Protein AF-A0A9D7QHP4-F1 (afdb_monomer_lite)

Foldseek 3Di:
DDPPPDPPPDFQAAPQPRDGADPCVVCCVVLVSHHPQRSCVVPPDPDDLLDDDPPVDRPNVCSVPDDPCVVCPPDDDDDDPVVQVVLVVVLVVVVWDWDDDPQWIWTDDPPDIFIDSGSVVSSVVVVLVVVDVVSDDDPVRVVVVCVVVVVPD

Sequence (153 aa):
MRDEASQLPVALICRRCGSDVVANSAQYDVFEGMHYVCFHYEFEHAGDPDVECEAGGCPAAGIALSSLSMRVNGCDISQAGNTVVPAILALRQLGCVVTIEGETTVARLRDAVFRADDPVAALGLVKLAETRHPWSASDAEIDEILREFGLNG

Radius of gyration: 22.86 Å; chains: 1; bounding box: 67×32×55 Å

Structure (mmCIF, N/CA/C/O backbone):
data_AF-A0A9D7QHP4-F1
#
_entry.id   AF-A0A9D7QHP4-F1
#
loop_
_atom_site.group_PDB
_atom_site.id
_atom_site.type_symbol
_atom_site.label_atom_id
_atom_site.label_alt_id
_atom_site.label_comp_id
_atom_site.label_asym_id
_atom_site.label_entity_id
_atom_site.label_seq_id
_atom_site.pdbx_PDB_ins_code
_atom_site.Cartn_x
_atom_site.Cartn_y
_atom_site.Cartn_z
_atom_site.occupancy
_atom_site.B_iso_or_equiv
_atom_site.auth_seq_id
_atom_site.auth_comp_id
_atom_site.auth_asym_id
_atom_site.auth_atom_id
_atom_site.pdbx_PDB_model_num
ATOM 1 N N . MET A 1 1 ? 52.159 3.605 -21.330 1.00 44.47 1 MET A N 1
ATOM 2 C CA . MET A 1 1 ? 51.004 3.940 -22.182 1.00 44.47 1 MET A CA 1
ATOM 3 C C . MET A 1 1 ? 50.072 2.738 -22.158 1.00 44.47 1 MET A C 1
ATOM 5 O O . MET A 1 1 ? 50.336 1.752 -22.833 1.00 44.47 1 MET A O 1
ATOM 9 N N . ARG A 1 2 ? 49.100 2.744 -21.245 1.00 43.53 2 ARG A N 1
ATOM 10 C CA . ARG A 1 2 ? 47.971 1.811 -21.237 1.00 43.53 2 ARG A CA 1
ATOM 11 C C . ARG A 1 2 ? 46.745 2.702 -21.131 1.00 43.53 2 ARG A C 1
ATOM 13 O O . ARG A 1 2 ? 46.548 3.330 -20.098 1.00 43.53 2 ARG A O 1
ATOM 20 N N . ASP A 1 3 ? 46.042 2.834 -22.244 1.00 43.81 3 ASP A N 1
ATOM 21 C CA . ASP A 1 3 ? 44.761 3.517 -22.313 1.00 43.81 3 ASP A CA 1
ATOM 22 C C . ASP A 1 3 ? 43.720 2.622 -21.631 1.00 43.81 3 ASP A C 1
ATOM 24 O O . ASP A 1 3 ? 43.173 1.709 -22.243 1.00 43.81 3 ASP A O 1
ATOM 28 N N . GLU A 1 4 ? 43.446 2.874 -20.351 1.00 43.34 4 GLU A N 1
ATOM 29 C CA . GLU A 1 4 ? 42.177 2.499 -19.713 1.00 43.34 4 GLU A CA 1
ATOM 30 C C . GLU A 1 4 ? 41.104 3.505 -20.152 1.00 43.34 4 GLU A C 1
ATOM 32 O O . GLU A 1 4 ? 40.537 4.263 -19.366 1.00 43.34 4 GLU A O 1
ATOM 37 N N . ALA A 1 5 ? 40.870 3.569 -21.463 1.00 48.88 5 ALA A N 1
ATOM 38 C CA . ALA A 1 5 ? 39.776 4.333 -22.026 1.00 48.88 5 ALA A CA 1
ATOM 39 C C . ALA A 1 5 ? 38.460 3.653 -21.628 1.00 48.88 5 ALA A C 1
ATOM 41 O O . ALA A 1 5 ? 38.022 2.704 -22.269 1.00 48.88 5 ALA A O 1
ATOM 42 N N . SER A 1 6 ? 37.849 4.151 -20.550 1.00 53.44 6 SER A N 1
ATOM 43 C CA . SER A 1 6 ? 36.427 4.503 -20.509 1.00 53.44 6 SER A CA 1
ATOM 44 C C . SER A 1 6 ? 35.514 3.584 -21.339 1.00 53.44 6 SER A C 1
ATOM 46 O O . SER A 1 6 ? 34.935 4.010 -22.341 1.00 53.44 6 SER A O 1
ATOM 48 N N . GLN A 1 7 ? 35.326 2.336 -20.913 1.00 50.97 7 GLN A N 1
ATOM 49 C CA . GLN A 1 7 ? 34.159 1.573 -21.347 1.00 50.97 7 GLN A CA 1
ATOM 50 C C . GLN A 1 7 ? 32.951 2.066 -20.556 1.00 50.97 7 GLN A C 1
ATOM 52 O O . GLN A 1 7 ? 32.585 1.522 -19.517 1.00 50.97 7 GLN A O 1
ATOM 57 N N . LEU A 1 8 ? 32.347 3.146 -21.057 1.00 53.62 8 LEU A N 1
ATOM 58 C CA . LEU A 1 8 ? 30.960 3.448 -20.735 1.00 53.62 8 LEU A CA 1
ATOM 59 C C . LEU A 1 8 ? 30.140 2.199 -21.107 1.00 53.62 8 LEU A C 1
ATOM 61 O O . LEU A 1 8 ? 30.361 1.652 -22.194 1.00 53.62 8 LEU A O 1
ATOM 65 N N . PRO A 1 9 ? 29.256 1.701 -20.225 1.00 60.47 9 PRO A N 1
ATOM 66 C CA . PRO A 1 9 ? 28.431 0.544 -20.542 1.00 60.47 9 PRO A CA 1
ATOM 67 C C . PRO A 1 9 ? 27.677 0.816 -21.845 1.00 60.47 9 PRO A C 1
ATOM 69 O O . PRO A 1 9 ? 27.115 1.897 -22.028 1.00 60.47 9 PRO A O 1
ATOM 72 N N . VAL A 1 10 ? 27.712 -0.146 -22.772 1.00 72.25 10 VAL A N 1
ATOM 73 C CA . VAL A 1 10 ? 26.971 -0.044 -24.033 1.00 72.25 10 VAL A CA 1
ATOM 74 C C . VAL A 1 10 ? 25.498 0.108 -23.676 1.00 72.25 10 VAL A C 1
ATOM 76 O O . VAL A 1 10 ? 24.929 -0.773 -23.031 1.00 72.25 10 VAL A O 1
ATOM 79 N N . ALA A 1 11 ? 24.900 1.236 -24.060 1.00 82.81 11 ALA A N 1
ATOM 80 C CA . ALA A 1 11 ? 23.484 1.471 -23.836 1.00 82.81 11 ALA A CA 1
ATOM 81 C C . ALA A 1 11 ? 22.679 0.369 -24.540 1.00 82.81 11 ALA A C 1
ATOM 83 O O . ALA A 1 11 ? 22.823 0.148 -25.745 1.00 82.81 11 ALA A O 1
ATOM 84 N N . LEU A 1 12 ? 21.860 -0.352 -23.776 1.00 95.12 12 LEU A N 1
ATOM 85 C CA . LEU A 1 12 ? 20.924 -1.332 -24.316 1.00 95.12 12 LEU A CA 1
ATOM 86 C C . LEU A 1 12 ? 19.732 -0.564 -24.882 1.00 95.12 12 LEU A C 1
ATOM 88 O O . LEU A 1 12 ? 19.078 0.161 -24.142 1.00 95.12 12 LEU A O 1
ATOM 92 N N . ILE A 1 13 ? 19.458 -0.690 -26.178 1.00 97.44 13 ILE A N 1
ATOM 93 C CA . ILE A 1 13 ? 18.438 0.113 -26.863 1.00 97.44 13 ILE A CA 1
ATOM 94 C C . ILE A 1 13 ? 17.195 -0.726 -27.129 1.00 97.44 13 ILE A C 1
ATOM 96 O O . ILE A 1 13 ? 17.266 -1.737 -27.821 1.00 97.44 13 ILE A O 1
ATOM 100 N N . CYS A 1 14 ? 16.038 -0.281 -26.643 1.00 97.69 14 CYS A N 1
ATOM 101 C CA . CYS A 1 14 ? 14.779 -0.986 -26.852 1.00 97.69 14 CYS A CA 1
ATOM 102 C C . CYS A 1 14 ? 14.438 -1.081 -28.345 1.00 97.69 14 CYS A C 1
ATOM 104 O O . CYS A 1 14 ? 14.264 -0.061 -29.013 1.00 97.69 14 CYS A O 1
ATOM 106 N N . ARG A 1 15 ? 14.253 -2.300 -28.861 1.00 97.19 15 ARG A N 1
ATOM 107 C CA . ARG A 1 15 ? 13.934 -2.535 -30.281 1.00 97.19 15 ARG A CA 1
ATOM 108 C C . ARG A 1 15 ? 12.590 -1.955 -30.729 1.00 97.19 15 ARG A C 1
ATOM 110 O O . ARG A 1 15 ? 12.415 -1.717 -31.919 1.00 97.19 15 ARG A O 1
ATOM 117 N N . ARG A 1 16 ? 11.655 -1.725 -29.800 1.00 96.19 16 ARG A N 1
ATOM 118 C CA . ARG A 1 16 ? 10.326 -1.177 -30.109 1.00 96.19 16 ARG A CA 1
ATOM 119 C C . ARG A 1 16 ? 10.294 0.348 -30.135 1.00 96.19 16 ARG A C 1
ATOM 121 O O . ARG A 1 16 ? 9.761 0.922 -31.076 1.00 96.19 16 ARG A O 1
ATOM 128 N N . CYS A 1 17 ? 10.822 1.004 -29.101 1.00 96.94 17 CYS A N 1
ATOM 129 C CA . CYS A 1 17 ? 10.700 2.460 -28.946 1.00 96.94 17 CYS A CA 1
ATOM 130 C C . CYS A 1 17 ? 12.000 3.237 -29.204 1.00 96.94 17 CYS A C 1
ATOM 132 O O . CYS A 1 17 ? 11.951 4.456 -29.326 1.00 96.94 17 CYS A O 1
ATOM 134 N N . GLY A 1 18 ? 13.150 2.560 -29.290 1.00 96.38 18 GLY A N 1
ATOM 135 C CA . GLY A 1 18 ? 14.449 3.180 -29.570 1.00 96.38 18 GLY A CA 1
ATOM 136 C C . GLY A 1 18 ? 15.120 3.881 -28.383 1.00 96.38 18 GLY A C 1
ATOM 137 O O . GLY A 1 18 ? 16.197 4.440 -28.563 1.00 96.38 18 GLY A O 1
ATOM 138 N N . SER A 1 19 ? 14.522 3.851 -27.189 1.00 96.69 19 SER A N 1
ATOM 139 C CA . SER A 1 19 ? 15.096 4.446 -25.972 1.00 96.69 19 SER A CA 1
ATOM 140 C C . SER A 1 19 ? 15.915 3.446 -25.153 1.00 96.69 19 SER A C 1
ATOM 142 O O . SER A 1 19 ? 15.698 2.232 -25.229 1.00 96.69 19 SER A O 1
ATOM 144 N N . ASP A 1 20 ? 16.798 3.970 -24.305 1.00 97.19 20 ASP A N 1
ATOM 145 C CA . ASP A 1 20 ? 17.652 3.189 -23.410 1.00 97.19 20 ASP A CA 1
ATOM 146 C C . ASP A 1 20 ? 16.842 2.307 -22.445 1.00 97.19 20 ASP A C 1
ATOM 148 O O . ASP A 1 20 ? 15.891 2.747 -21.790 1.00 97.19 20 ASP A O 1
ATOM 152 N N . VAL A 1 21 ? 17.244 1.045 -22.317 1.00 95.94 21 VAL A N 1
ATOM 153 C CA . VAL A 1 21 ? 16.704 0.069 -21.372 1.00 95.94 21 VAL A CA 1
ATOM 154 C C . VAL A 1 21 ? 17.511 0.118 -20.082 1.00 95.94 21 VAL A C 1
ATOM 156 O O . VAL A 1 21 ? 18.596 -0.450 -19.989 1.00 95.94 21 VAL A O 1
ATOM 159 N N . VAL A 1 22 ? 16.956 0.786 -19.070 1.00 95.38 22 VAL A N 1
ATOM 160 C CA . VAL A 1 22 ? 17.597 0.943 -17.754 1.00 95.38 22 VAL A CA 1
ATOM 161 C C . VAL A 1 22 ? 17.010 -0.033 -16.733 1.00 95.38 22 VAL A C 1
ATOM 163 O O . VAL A 1 22 ? 17.731 -0.868 -16.187 1.00 95.38 22 VAL A O 1
ATOM 166 N N . ALA A 1 23 ? 15.692 0.039 -16.509 1.00 93.31 23 ALA A N 1
ATOM 167 C CA . ALA A 1 23 ? 15.013 -0.632 -15.397 1.00 93.31 23 ALA A CA 1
ATOM 168 C C . ALA A 1 23 ? 15.126 -2.166 -15.431 1.00 93.31 23 ALA A C 1
ATOM 170 O O . ALA A 1 23 ? 15.362 -2.788 -14.402 1.00 93.31 23 ALA A O 1
ATOM 171 N N . ASN A 1 24 ? 14.995 -2.770 -16.613 1.00 92.75 24 ASN A N 1
ATOM 172 C CA . ASN A 1 24 ? 15.067 -4.218 -16.824 1.00 92.75 24 ASN A CA 1
ATOM 173 C C . ASN A 1 24 ? 16.317 -4.634 -17.622 1.00 92.75 24 ASN A C 1
ATOM 175 O O . ASN A 1 24 ? 16.295 -5.649 -18.314 1.00 92.75 24 ASN A O 1
ATOM 179 N N . SER A 1 25 ? 17.406 -3.861 -17.544 1.00 94.81 25 SER A N 1
ATOM 180 C CA . SER A 1 25 ? 18.655 -4.114 -18.288 1.00 94.81 25 SER A CA 1
ATOM 181 C C . SER A 1 25 ? 19.233 -5.517 -18.054 1.00 94.81 25 SER A C 1
ATOM 183 O O . SER A 1 25 ? 19.660 -6.172 -19.000 1.00 94.81 25 SER A O 1
ATOM 185 N N . ALA A 1 26 ? 19.170 -6.029 -16.821 1.00 95.12 26 ALA A N 1
ATOM 186 C CA . ALA A 1 26 ? 19.625 -7.381 -16.479 1.00 95.12 26 ALA A CA 1
ATOM 187 C C . ALA A 1 26 ? 18.789 -8.510 -17.120 1.00 95.12 26 ALA A C 1
ATOM 189 O O . ALA A 1 26 ? 19.218 -9.660 -17.140 1.00 95.12 26 ALA A O 1
ATOM 190 N N . GLN A 1 27 ? 17.598 -8.193 -17.634 1.00 95.69 27 GLN A N 1
ATOM 191 C CA . GLN A 1 27 ? 16.659 -9.130 -18.260 1.00 95.69 27 GLN A CA 1
ATOM 192 C C . GLN A 1 27 ? 16.421 -8.782 -19.739 1.00 95.69 27 GLN A C 1
ATOM 194 O O . GLN A 1 27 ? 15.436 -9.216 -20.328 1.00 95.69 27 GLN A O 1
ATOM 199 N N . TYR A 1 28 ? 17.299 -7.982 -20.345 1.00 95.62 28 TYR A N 1
ATOM 200 C CA . TYR A 1 28 ? 17.109 -7.436 -21.688 1.00 95.62 28 TYR A CA 1
ATOM 201 C C . TYR A 1 28 ? 16.857 -8.511 -22.757 1.00 95.62 28 TYR A C 1
ATOM 203 O O . TYR A 1 28 ? 15.924 -8.374 -23.546 1.00 95.62 28 TYR A O 1
ATOM 211 N N . ASP A 1 29 ? 17.620 -9.608 -22.733 1.00 95.38 29 ASP A N 1
ATOM 212 C CA . ASP A 1 29 ? 17.454 -10.713 -23.688 1.00 95.38 29 ASP A CA 1
ATOM 213 C C . ASP A 1 29 ? 16.165 -11.514 -23.450 1.00 95.38 29 ASP A C 1
ATOM 215 O O . ASP A 1 29 ? 15.576 -12.018 -24.400 1.00 95.38 29 ASP A O 1
ATOM 219 N N . VAL A 1 30 ? 15.686 -11.589 -22.201 1.00 95.38 30 VAL A N 1
ATOM 220 C CA . VAL A 1 30 ? 14.408 -12.246 -21.863 1.00 95.38 30 VAL A CA 1
ATOM 221 C C . VAL A 1 30 ? 13.233 -11.499 -22.491 1.00 95.38 30 VAL A C 1
ATOM 223 O O . VAL A 1 30 ? 12.260 -12.116 -22.906 1.00 95.38 30 VAL A O 1
ATOM 226 N N . PHE A 1 31 ? 13.336 -10.174 -22.590 1.00 96.00 31 PHE A N 1
ATOM 227 C CA . PHE A 1 31 ? 12.307 -9.310 -23.164 1.00 96.00 31 PHE A CA 1
ATOM 228 C C . PHE A 1 31 ? 12.584 -8.955 -24.630 1.00 96.00 31 PHE A C 1
ATOM 230 O O . PHE A 1 31 ? 12.223 -7.871 -25.085 1.00 96.00 31 PHE A O 1
ATOM 237 N N . GLU A 1 32 ? 13.257 -9.845 -25.366 1.00 96.62 32 GLU A N 1
ATOM 238 C CA . GLU A 1 32 ? 13.530 -9.720 -26.807 1.00 96.62 32 GLU A CA 1
ATOM 239 C C . GLU A 1 32 ? 14.254 -8.421 -27.203 1.00 96.62 32 GLU A C 1
ATOM 241 O O . GLU A 1 32 ? 14.111 -7.896 -28.314 1.00 96.62 32 GLU A O 1
ATOM 246 N N . GLY A 1 33 ? 15.067 -7.889 -26.288 1.00 96.88 33 GLY A N 1
ATOM 247 C CA . GLY A 1 33 ? 15.764 -6.622 -26.459 1.00 96.88 33 GLY A CA 1
ATOM 248 C C . GLY A 1 33 ? 14.858 -5.397 -26.297 1.00 96.88 33 GLY A C 1
ATOM 249 O O . GLY A 1 33 ? 15.033 -4.398 -26.998 1.00 96.88 33 GLY A O 1
ATOM 250 N N . MET A 1 34 ? 13.858 -5.459 -25.419 1.00 97.56 34 MET A N 1
ATOM 251 C CA . MET A 1 34 ? 12.911 -4.370 -25.173 1.00 97.56 34 MET A CA 1
ATOM 252 C C . MET A 1 34 ? 12.788 -4.027 -23.681 1.00 97.56 34 MET A C 1
ATOM 254 O O . MET A 1 34 ? 13.186 -4.781 -22.790 1.00 97.56 34 MET A O 1
ATOM 258 N N . H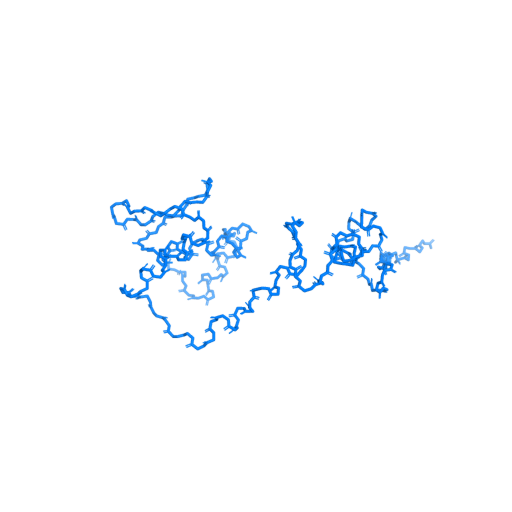IS A 1 35 ? 12.188 -2.873 -23.379 1.00 97.12 35 HIS A N 1
ATOM 259 C CA . HIS A 1 35 ? 11.619 -2.643 -22.048 1.00 97.12 35 HIS A CA 1
ATOM 260 C C . HIS A 1 35 ? 10.546 -3.691 -21.757 1.00 97.12 35 HIS A C 1
ATOM 262 O O . HIS A 1 35 ? 9.807 -4.058 -22.668 1.00 97.12 35 HIS A O 1
ATOM 268 N N . TYR A 1 36 ? 10.373 -4.068 -20.490 1.00 94.12 36 TYR A N 1
ATOM 269 C CA . TYR A 1 36 ? 9.276 -4.946 -20.064 1.00 94.12 36 TYR A CA 1
ATOM 270 C C . TYR A 1 36 ? 7.922 -4.460 -20.602 1.00 94.12 36 TYR A C 1
ATOM 272 O O . TYR A 1 36 ? 7.198 -5.223 -21.223 1.00 94.12 36 TYR A O 1
ATOM 280 N N . VAL A 1 37 ? 7.623 -3.163 -20.463 1.00 95.12 37 VAL A N 1
ATOM 281 C CA . VAL A 1 37 ? 6.367 -2.564 -20.951 1.00 95.12 37 VAL A CA 1
ATOM 282 C C . VAL A 1 37 ? 6.226 -2.683 -22.473 1.00 95.12 37 VAL A C 1
ATOM 284 O O . VAL A 1 37 ? 5.149 -2.982 -22.981 1.00 95.12 37 VAL A O 1
ATOM 287 N N . CYS A 1 38 ? 7.318 -2.468 -23.212 1.00 96.31 38 CYS A N 1
ATOM 288 C CA . CYS A 1 38 ? 7.320 -2.589 -24.668 1.00 96.31 38 CYS A CA 1
ATOM 289 C C . CYS A 1 38 ? 7.102 -4.036 -25.111 1.00 96.31 38 CYS A C 1
ATOM 291 O O . CYS A 1 38 ? 6.309 -4.261 -26.019 1.00 96.31 38 CYS A O 1
ATOM 293 N N . PHE A 1 39 ? 7.771 -4.990 -24.466 1.00 95.62 39 PHE A N 1
ATOM 294 C CA . PHE A 1 39 ? 7.591 -6.415 -24.713 1.00 95.62 39 PHE A CA 1
ATOM 295 C C . PHE A 1 39 ? 6.166 -6.864 -24.370 1.00 95.62 39 PHE A C 1
ATOM 297 O O . PHE A 1 39 ? 5.502 -7.477 -25.199 1.00 95.62 39 PHE A O 1
ATOM 304 N N . HIS A 1 40 ? 5.666 -6.484 -23.192 1.00 94.56 40 HIS A N 1
ATOM 305 C CA . HIS A 1 40 ? 4.340 -6.858 -22.712 1.00 94.56 40 HIS A CA 1
ATOM 306 C C . HIS A 1 40 ? 3.255 -6.448 -23.709 1.00 94.56 40 HIS A C 1
ATOM 308 O O . HIS A 1 40 ? 2.463 -7.274 -24.144 1.00 94.56 40 HIS A O 1
ATOM 314 N N . TYR A 1 41 ? 3.265 -5.192 -24.152 1.00 93.81 41 TYR A N 1
ATOM 315 C CA . TYR A 1 41 ? 2.289 -4.707 -25.127 1.00 93.81 41 TYR A CA 1
ATOM 316 C C . TYR A 1 41 ? 2.497 -5.236 -26.554 1.00 93.81 41 TYR A C 1
ATOM 318 O O . TYR A 1 41 ? 1.583 -5.127 -27.361 1.00 93.81 41 TYR A O 1
ATOM 326 N N . GLU A 1 42 ? 3.689 -5.724 -26.899 1.00 94.94 42 GLU A N 1
ATOM 327 C CA . GLU A 1 42 ? 3.956 -6.292 -28.228 1.00 94.94 42 GLU A CA 1
ATOM 328 C C . GLU A 1 42 ? 3.530 -7.764 -28.305 1.00 94.94 42 GLU A C 1
ATOM 330 O O . GLU A 1 42 ? 2.994 -8.196 -29.323 1.00 94.94 42 GLU A O 1
ATOM 335 N N . PHE A 1 43 ? 3.747 -8.533 -27.233 1.00 92.88 43 PHE A N 1
ATOM 336 C CA . PHE A 1 43 ? 3.638 -9.993 -27.274 1.00 92.88 43 PHE A CA 1
ATOM 337 C C . PHE A 1 43 ? 2.632 -10.598 -26.288 1.00 92.88 43 PHE A C 1
ATOM 339 O O . PHE A 1 43 ? 2.077 -11.654 -26.581 1.00 92.88 43 PHE A O 1
ATOM 346 N N . GLU A 1 44 ? 2.385 -9.973 -25.135 1.00 91.56 44 GLU A N 1
ATOM 347 C CA . GLU A 1 44 ? 1.564 -10.561 -24.061 1.00 91.56 44 GLU A CA 1
ATOM 348 C C . GLU A 1 44 ? 0.168 -9.929 -23.954 1.00 91.56 44 GLU A C 1
ATOM 350 O O . GLU A 1 44 ? -0.783 -10.586 -23.529 1.00 91.56 44 GLU A O 1
ATOM 355 N N . HIS A 1 45 ? 0.027 -8.661 -24.342 1.00 92.44 45 HIS A N 1
ATOM 356 C CA . HIS A 1 45 ? -1.184 -7.880 -24.130 1.00 92.44 45 HIS A CA 1
ATOM 357 C C . HIS A 1 45 ? -2.106 -7.904 -25.351 1.00 92.44 45 HIS A C 1
ATOM 359 O O . HIS A 1 45 ? -2.001 -7.082 -26.263 1.00 92.44 45 HIS A O 1
ATOM 365 N N . ALA A 1 46 ? -3.042 -8.849 -25.362 1.00 85.94 46 ALA A N 1
ATOM 366 C CA . ALA A 1 46 ? -4.087 -8.903 -26.374 1.00 85.94 46 ALA A CA 1
ATOM 367 C C . ALA A 1 46 ? -5.308 -8.077 -25.941 1.00 85.94 46 ALA A C 1
ATOM 369 O O . ALA A 1 46 ? -5.945 -8.398 -24.941 1.00 85.94 46 ALA A O 1
ATOM 370 N N . GLY A 1 47 ? -5.677 -7.061 -26.726 1.00 87.69 47 GLY A N 1
ATOM 371 C CA . GLY A 1 47 ? -6.889 -6.271 -26.501 1.00 87.69 47 GLY A CA 1
ATOM 372 C C . GLY A 1 47 ? -6.627 -4.772 -26.411 1.00 87.69 47 GLY A C 1
ATOM 373 O O . GLY A 1 47 ? -5.729 -4.251 -27.071 1.00 87.69 47 GLY A O 1
ATOM 374 N N . ASP A 1 48 ? -7.468 -4.087 -25.640 1.00 90.12 48 ASP A N 1
ATOM 375 C CA . ASP A 1 48 ? -7.333 -2.658 -25.366 1.00 90.12 48 ASP A CA 1
ATOM 376 C C . ASP A 1 48 ? -6.127 -2.426 -24.438 1.00 90.12 48 ASP A C 1
ATOM 378 O O . ASP A 1 48 ? -6.148 -2.946 -23.323 1.00 90.12 48 ASP A O 1
ATOM 382 N N . PRO A 1 49 ? -5.098 -1.662 -24.862 1.00 89.31 49 PRO A N 1
ATOM 383 C CA . PRO A 1 49 ? -3.892 -1.435 -24.066 1.00 89.31 49 PRO A CA 1
ATOM 384 C C . PRO A 1 49 ? -4.149 -0.729 -22.729 1.00 89.31 49 PRO A C 1
ATOM 386 O O . PRO A 1 49 ? -3.270 -0.758 -21.871 1.00 89.31 49 PRO A O 1
ATOM 389 N N . ASP A 1 50 ? -5.316 -0.106 -22.542 1.00 90.19 50 ASP A N 1
ATOM 390 C CA . ASP A 1 50 ? -5.685 0.569 -21.297 1.00 90.19 50 ASP A CA 1
ATOM 391 C C . ASP A 1 50 ? -6.462 -0.340 -20.322 1.00 90.19 50 ASP A C 1
ATOM 393 O O . ASP A 1 50 ? -6.788 0.076 -19.206 1.00 90.19 50 ASP A O 1
ATOM 397 N N . VAL A 1 51 ? -6.754 -1.589 -20.703 1.00 88.44 51 VAL A N 1
ATOM 398 C CA . VAL A 1 51 ? -7.472 -2.562 -19.869 1.00 88.44 51 VAL A CA 1
ATOM 399 C C . VAL A 1 51 ? -6.496 -3.585 -19.299 1.00 88.44 51 VAL A C 1
ATOM 401 O O . VAL A 1 51 ? -5.765 -4.239 -20.029 1.00 88.44 51 VAL 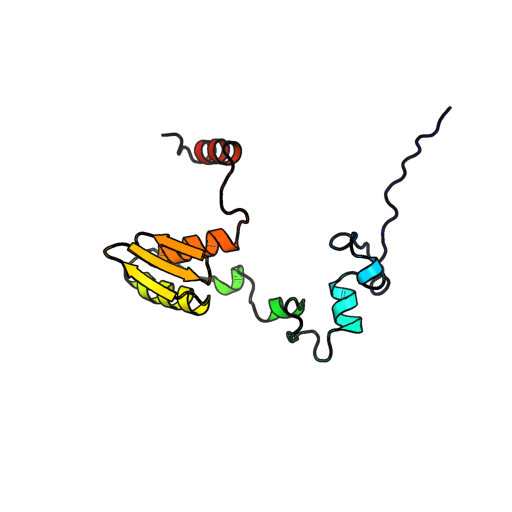A O 1
ATOM 404 N N . GLU A 1 52 ? -6.492 -3.767 -17.977 1.00 90.06 52 GLU A N 1
ATOM 405 C CA . GLU A 1 52 ? -5.641 -4.766 -17.319 1.00 90.06 52 GLU A CA 1
ATOM 406 C C . GLU A 1 52 ? -5.877 -6.186 -17.871 1.00 90.06 52 GLU A C 1
ATOM 408 O O . GLU A 1 52 ? -7.007 -6.674 -17.909 1.00 90.06 52 GLU A O 1
ATOM 413 N N . CYS A 1 53 ? -4.794 -6.868 -18.259 1.00 89.19 53 CYS A N 1
ATOM 414 C CA . CYS A 1 53 ? -4.815 -8.288 -18.619 1.00 89.19 53 CYS A CA 1
ATOM 415 C C . CYS A 1 53 ? -4.443 -9.181 -17.420 1.00 89.19 53 CYS A C 1
ATOM 417 O O . CYS A 1 53 ? -3.884 -8.721 -16.427 1.00 89.19 53 CYS A O 1
ATOM 419 N N . GLU A 1 54 ? -4.667 -10.492 -17.529 1.00 82.38 54 GLU A N 1
ATOM 420 C CA . GLU A 1 54 ? -4.483 -11.454 -16.426 1.00 82.38 54 GLU A CA 1
ATOM 421 C C . GLU A 1 54 ? -3.009 -11.787 -16.085 1.00 82.38 54 GLU A C 1
ATOM 423 O O . GLU A 1 54 ? -2.738 -12.691 -15.296 1.00 82.38 54 GLU A O 1
ATOM 428 N N . ALA A 1 55 ? -2.032 -11.058 -16.639 1.00 79.19 55 ALA A N 1
ATOM 429 C CA . ALA A 1 55 ? -0.599 -11.340 -16.483 1.00 79.19 55 ALA A CA 1
ATOM 430 C C . ALA A 1 55 ? -0.029 -11.069 -15.070 1.00 79.19 55 ALA A C 1
ATOM 432 O O . ALA A 1 55 ? 1.147 -11.331 -14.826 1.00 79.19 55 ALA A O 1
ATOM 433 N N . GLY A 1 56 ? -0.818 -10.524 -14.134 1.00 71.44 56 GLY A N 1
ATOM 434 C CA . GLY A 1 56 ? -0.404 -10.317 -12.735 1.00 71.44 56 GLY A CA 1
ATOM 435 C C . GLY A 1 56 ? 0.656 -9.226 -12.509 1.00 71.44 56 GLY A C 1
ATOM 436 O O . GLY A 1 56 ? 1.187 -9.107 -11.407 1.00 71.44 56 GLY A O 1
ATOM 437 N N . GLY A 1 57 ? 0.957 -8.430 -13.538 1.00 78.69 57 GLY A N 1
ATOM 438 C CA . GLY A 1 57 ? 1.900 -7.303 -13.513 1.00 78.69 57 GLY A CA 1
ATOM 439 C C . GLY A 1 57 ? 1.681 -6.317 -14.664 1.00 78.69 57 GLY A C 1
ATOM 440 O O . GLY A 1 57 ? 2.598 -5.600 -15.057 1.00 78.69 57 GLY A O 1
ATOM 441 N N . CYS A 1 58 ? 0.474 -6.318 -15.237 1.00 88.50 58 CYS A N 1
ATOM 442 C CA . CYS A 1 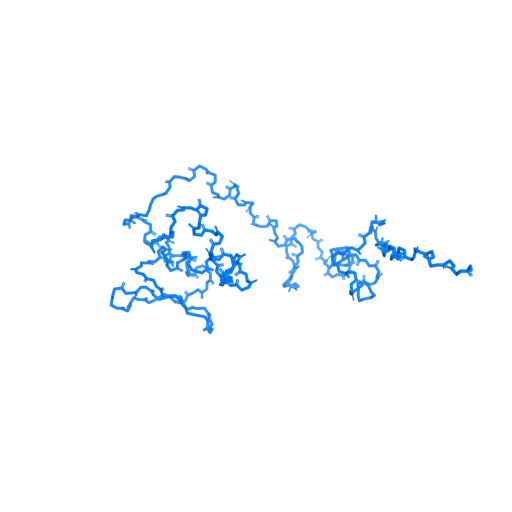58 ? 0.153 -5.550 -16.430 1.00 88.50 58 CYS A CA 1
ATOM 443 C C . CYS A 1 58 ? 0.398 -4.043 -16.203 1.00 88.50 58 CYS A C 1
ATOM 445 O O . CYS A 1 58 ? -0.121 -3.489 -15.231 1.00 88.50 58 CYS A O 1
ATOM 447 N N . PRO A 1 59 ? 1.110 -3.337 -17.104 1.00 88.88 59 PRO A N 1
ATOM 448 C CA . PRO A 1 59 ? 1.310 -1.893 -16.988 1.00 88.88 59 PRO A CA 1
ATOM 449 C C . PRO A 1 59 ? -0.003 -1.089 -16.960 1.00 88.88 59 PRO A C 1
ATOM 451 O O . PRO A 1 59 ? -0.047 -0.022 -16.350 1.00 88.88 59 PRO A O 1
ATOM 454 N N . ALA A 1 60 ? -1.078 -1.616 -17.558 1.00 87.38 60 ALA A N 1
ATOM 455 C CA . ALA A 1 60 ? -2.409 -1.008 -17.550 1.00 87.38 60 ALA A CA 1
ATOM 456 C C . ALA A 1 60 ? -3.132 -1.102 -16.191 1.00 87.38 60 ALA A C 1
ATOM 458 O O . ALA A 1 60 ? -4.054 -0.330 -15.941 1.00 87.38 60 ALA A O 1
ATOM 459 N N . ALA A 1 61 ? -2.697 -1.976 -15.271 1.00 84.06 61 ALA A N 1
ATOM 460 C CA . ALA A 1 61 ? -3.324 -2.139 -13.950 1.00 84.06 61 ALA A CA 1
ATOM 461 C C . ALA A 1 61 ? -3.399 -0.816 -13.161 1.00 84.06 61 ALA A C 1
ATOM 463 O O . ALA A 1 61 ? -4.352 -0.550 -12.428 1.00 84.06 61 ALA A O 1
ATOM 464 N N . GLY A 1 62 ? -2.409 0.062 -13.354 1.00 75.50 62 GLY A N 1
ATOM 465 C CA . GLY A 1 62 ? -2.372 1.378 -12.721 1.00 75.50 62 GLY A CA 1
ATOM 466 C C . GLY A 1 62 ? -3.442 2.353 -13.220 1.00 75.50 62 GLY A C 1
ATOM 467 O O . GLY A 1 62 ? -3.778 3.277 -12.489 1.00 75.50 62 GLY A O 1
ATOM 468 N N . ILE A 1 63 ? -4.011 2.162 -14.415 1.00 78.44 63 ILE A N 1
ATOM 469 C CA . ILE A 1 63 ? -5.019 3.071 -14.994 1.00 78.44 63 ILE A CA 1
ATOM 470 C C . ILE A 1 63 ? -6.333 3.001 -14.208 1.00 78.44 63 ILE A C 1
ATOM 472 O O . ILE A 1 63 ? -6.984 4.023 -13.986 1.00 78.44 63 ILE A O 1
ATOM 476 N N . ALA A 1 64 ? -6.694 1.813 -13.716 1.00 68.62 64 ALA A N 1
ATOM 477 C CA . ALA A 1 64 ? -7.865 1.626 -12.863 1.00 68.62 64 ALA A CA 1
ATOM 478 C C . ALA A 1 64 ? -7.711 2.290 -11.479 1.00 68.62 64 ALA A C 1
ATOM 480 O O . ALA A 1 64 ? -8.700 2.514 -10.776 1.00 68.62 64 ALA A O 1
ATOM 481 N N . LEU A 1 65 ? -6.482 2.631 -11.076 1.00 70.62 65 LEU A N 1
ATOM 482 C CA . LEU A 1 65 ? -6.184 3.290 -9.812 1.00 70.62 65 LEU A CA 1
ATOM 483 C C . LEU A 1 65 ? -5.891 4.771 -10.052 1.00 70.62 65 LEU A C 1
ATOM 485 O O . LEU A 1 65 ? -4.810 5.155 -10.487 1.00 70.62 65 LEU A O 1
ATOM 489 N N . SER A 1 66 ? -6.834 5.643 -9.690 1.00 74.62 66 SER A N 1
ATOM 490 C CA . SER A 1 66 ? -6.557 7.082 -9.689 1.00 74.62 66 SER A CA 1
ATOM 491 C C . SER A 1 66 ? -5.331 7.402 -8.822 1.00 74.62 66 SER A C 1
ATOM 493 O O . SER A 1 66 ? -5.107 6.780 -7.772 1.00 74.62 66 SER A O 1
ATOM 495 N N . SER A 1 67 ? -4.553 8.407 -9.243 1.00 79.06 67 SER A N 1
ATOM 496 C CA . SER A 1 67 ? -3.384 8.876 -8.494 1.00 79.06 67 SER A CA 1
ATOM 497 C C . SER A 1 67 ? -3.752 9.183 -7.039 1.00 79.06 67 SER A C 1
ATOM 499 O O . SER A 1 67 ? -4.896 9.530 -6.727 1.00 79.06 67 SER A O 1
ATOM 501 N N . LEU A 1 68 ? -2.786 9.057 -6.121 1.00 81.00 68 LEU A N 1
ATOM 502 C CA . LEU A 1 68 ? -3.048 9.307 -4.701 1.00 81.00 68 LEU A CA 1
ATOM 503 C C . LEU A 1 68 ? -3.669 10.693 -4.487 1.00 81.00 68 LEU A C 1
ATOM 505 O O . LEU A 1 68 ? -4.673 10.792 -3.790 1.00 81.00 68 LEU A O 1
ATOM 509 N N . SER A 1 69 ? -3.133 11.723 -5.151 1.00 81.19 69 SER A N 1
ATOM 510 C CA . SER A 1 69 ? -3.641 13.097 -5.079 1.00 81.19 69 SER A CA 1
ATOM 511 C C . SER A 1 69 ? -5.100 13.227 -5.519 1.00 81.19 69 SER A C 1
ATOM 513 O O . SER A 1 69 ? -5.835 14.008 -4.923 1.00 81.19 69 SER A O 1
ATOM 515 N N . MET A 1 70 ? -5.550 12.443 -6.503 1.00 82.88 70 MET A N 1
ATOM 516 C CA . MET A 1 70 ? -6.961 12.401 -6.894 1.00 82.88 70 MET A CA 1
ATOM 517 C C . MET A 1 70 ? -7.820 11.657 -5.870 1.00 82.88 70 MET A C 1
ATOM 519 O O . MET A 1 70 ? -8.917 12.112 -5.559 1.00 82.88 70 MET A O 1
ATOM 523 N N . ARG A 1 71 ? -7.332 10.538 -5.318 1.00 84.19 71 ARG A N 1
ATOM 524 C CA . ARG A 1 71 ? -8.091 9.731 -4.346 1.00 84.19 71 ARG A CA 1
ATOM 525 C C . ARG A 1 71 ? -8.313 10.439 -3.013 1.00 84.19 71 ARG A C 1
ATOM 527 O O . ARG A 1 71 ? -9.363 10.246 -2.413 1.00 84.19 71 ARG A O 1
ATOM 534 N N . VAL A 1 72 ? -7.347 11.236 -2.554 1.00 88.06 72 VAL A N 1
ATOM 535 C CA . VAL A 1 72 ? -7.458 11.987 -1.288 1.00 88.06 72 VAL A CA 1
ATOM 536 C C . VAL A 1 72 ? -8.017 13.400 -1.466 1.00 88.06 72 VAL A C 1
ATOM 538 O O . VAL A 1 72 ? -8.089 14.152 -0.497 1.00 88.06 72 VAL A O 1
ATOM 541 N N . ASN A 1 73 ? -8.354 13.797 -2.697 1.00 87.00 73 ASN A N 1
ATOM 542 C CA . ASN A 1 73 ? -8.688 15.175 -3.042 1.00 87.00 73 ASN A CA 1
ATOM 543 C C . ASN A 1 73 ? -9.787 15.755 -2.131 1.00 87.00 73 ASN A C 1
ATOM 545 O O . ASN A 1 73 ? -10.938 15.324 -2.184 1.00 87.00 73 ASN A O 1
ATOM 549 N N . GLY A 1 74 ? -9.427 16.755 -1.321 1.00 87.94 74 GLY A N 1
ATOM 550 C CA . GLY A 1 74 ? -10.347 17.446 -0.413 1.00 87.94 74 GLY A CA 1
ATOM 551 C C . GLY A 1 74 ? -10.717 16.681 0.863 1.00 87.94 74 GLY A C 1
ATOM 552 O O . GLY A 1 74 ? -11.633 17.107 1.562 1.00 87.94 74 GLY A O 1
ATOM 553 N N . CYS A 1 75 ? -10.043 15.572 1.187 1.00 91.19 75 CYS A N 1
ATOM 554 C CA . CYS A 1 75 ? 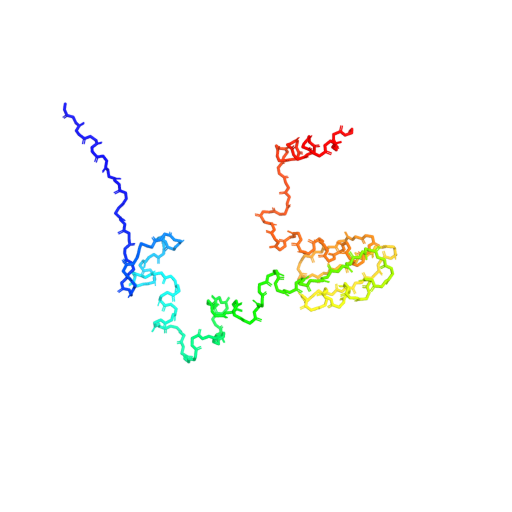-10.252 14.877 2.455 1.00 91.19 75 CYS A CA 1
ATOM 555 C C . CYS A 1 75 ? -9.687 15.690 3.630 1.00 91.19 75 CYS A C 1
ATOM 557 O O . CYS A 1 75 ? -8.483 15.916 3.710 1.00 91.19 75 CYS A O 1
ATOM 559 N N . ASP A 1 76 ? -10.555 16.047 4.573 1.00 93.50 76 ASP A N 1
ATOM 560 C CA . ASP A 1 76 ? -10.191 16.519 5.910 1.00 93.50 76 ASP A CA 1
ATOM 561 C C . ASP A 1 76 ? -10.696 15.481 6.920 1.00 93.50 76 ASP A C 1
ATOM 563 O O . ASP A 1 76 ? -11.898 15.366 7.175 1.00 93.50 76 ASP A O 1
ATOM 567 N N . ILE A 1 77 ? -9.787 14.627 7.390 1.00 94.12 77 ILE A N 1
ATOM 568 C CA . ILE A 1 77 ? -10.090 13.511 8.288 1.00 94.12 77 ILE A CA 1
ATOM 569 C C . ILE A 1 77 ? -9.205 13.595 9.527 1.00 94.12 77 ILE A C 1
ATOM 571 O O . ILE A 1 77 ? -8.002 13.827 9.440 1.00 94.12 77 ILE A O 1
ATOM 575 N N . SER A 1 78 ? -9.796 13.350 10.690 1.00 94.19 78 SER A N 1
ATOM 576 C CA . SER A 1 78 ? -9.088 13.220 11.961 1.00 94.19 78 SER A CA 1
ATOM 577 C C . SER A 1 78 ? -9.448 11.890 12.613 1.00 94.19 78 SER A C 1
ATOM 579 O O . SER A 1 78 ? -10.527 11.340 12.382 1.00 94.19 78 SER A O 1
ATOM 581 N N . GLN A 1 79 ? -8.528 11.334 13.401 1.00 92.38 79 GLN A N 1
ATOM 582 C CA . GLN A 1 79 ? -8.790 10.094 14.121 1.00 92.38 79 GLN A CA 1
ATOM 583 C C . GLN A 1 79 ? -9.845 10.346 15.205 1.00 92.38 79 GLN A C 1
ATOM 585 O O . GLN A 1 79 ? -9.607 11.073 16.168 1.00 92.38 79 GLN A O 1
ATOM 590 N N . ALA A 1 80 ? -11.020 9.745 15.031 1.00 91.69 80 ALA A N 1
ATOM 591 C CA . ALA A 1 80 ? -12.156 9.865 15.933 1.00 91.69 80 ALA A CA 1
ATOM 592 C C . ALA A 1 80 ? -13.087 8.651 15.768 1.00 91.69 80 ALA A C 1
ATOM 594 O O . ALA A 1 80 ? -12.847 7.756 14.961 1.00 91.69 80 ALA A O 1
ATOM 595 N N . GLY A 1 81 ? -14.193 8.603 16.515 1.00 88.38 81 GLY A N 1
ATOM 596 C CA . GLY A 1 81 ? -15.112 7.457 16.463 1.00 88.38 81 GLY A CA 1
ATOM 597 C C . GLY A 1 81 ? -15.692 7.164 15.068 1.00 88.38 81 GLY A C 1
ATOM 598 O O . GLY A 1 81 ? -15.996 6.016 14.754 1.00 88.38 81 GLY A O 1
ATOM 599 N N . ASN A 1 82 ? -15.807 8.173 14.200 1.00 91.62 82 ASN A N 1
ATOM 600 C CA . ASN A 1 82 ? -16.328 8.023 12.838 1.00 91.62 82 ASN A CA 1
ATOM 601 C C . ASN A 1 82 ? -15.339 7.372 11.851 1.00 91.62 82 ASN A C 1
ATOM 603 O O . ASN A 1 82 ? -15.775 6.940 10.785 1.00 91.62 82 ASN A O 1
ATOM 607 N N . THR A 1 83 ? -14.045 7.260 12.175 1.00 96.19 83 THR A N 1
ATOM 608 C CA . THR A 1 83 ? -13.042 6.630 11.291 1.00 96.19 83 THR A CA 1
ATOM 609 C C . THR A 1 83 ? -12.860 5.131 11.539 1.00 96.19 83 THR A C 1
ATOM 611 O O . THR A 1 83 ? -12.330 4.429 10.677 1.00 96.19 83 THR A O 1
ATOM 614 N N . VAL A 1 84 ? -13.383 4.608 12.653 1.00 96.12 84 VAL A N 1
ATOM 615 C CA . VAL A 1 84 ? -13.275 3.191 13.050 1.00 96.12 84 VAL A CA 1
ATOM 616 C C . VAL A 1 84 ? -13.882 2.251 12.003 1.00 96.12 84 VAL A C 1
ATOM 618 O O . VAL A 1 84 ? -13.222 1.325 11.530 1.00 96.12 84 VAL A O 1
ATOM 621 N N . VAL A 1 85 ? -15.142 2.478 11.614 1.00 97.00 85 VAL A N 1
ATOM 622 C CA . VAL A 1 85 ? -15.841 1.608 10.651 1.00 97.00 85 VAL A CA 1
ATOM 623 C C . VAL A 1 85 ? -15.200 1.668 9.255 1.00 97.00 85 VAL A C 1
ATOM 625 O O . VAL A 1 85 ? -14.915 0.597 8.712 1.00 97.00 85 VAL A O 1
ATOM 628 N N . PRO A 1 86 ? -14.903 2.853 8.676 1.00 97.44 86 PRO A N 1
ATOM 629 C CA . PRO A 1 86 ? -14.154 2.944 7.423 1.00 97.44 86 PRO A CA 1
ATOM 630 C C . PRO A 1 86 ? -12.824 2.187 7.445 1.00 97.44 86 PRO A C 1
ATOM 632 O O . PRO A 1 86 ? -12.511 1.494 6.479 1.00 97.44 86 PRO A O 1
ATOM 635 N N . ALA A 1 87 ? -12.072 2.249 8.548 1.00 97.75 87 ALA A N 1
ATOM 636 C CA . ALA A 1 87 ? -10.801 1.540 8.657 1.00 97.75 87 ALA A CA 1
ATOM 637 C C . ALA A 1 87 ? -10.970 0.011 8.616 1.00 97.75 87 ALA A C 1
ATOM 639 O O . ALA A 1 87 ? -10.238 -0.670 7.898 1.00 97.75 87 ALA A O 1
ATOM 640 N N . ILE A 1 88 ? -11.984 -0.539 9.296 1.00 98.19 88 ILE A N 1
ATOM 641 C CA . ILE A 1 88 ? -12.302 -1.977 9.225 1.00 98.19 88 ILE A CA 1
ATOM 642 C C . ILE A 1 88 ? -12.695 -2.389 7.799 1.00 98.19 88 ILE A C 1
ATOM 644 O O . ILE A 1 88 ? -12.284 -3.452 7.328 1.00 98.19 88 ILE A O 1
ATOM 648 N N . LEU A 1 89 ? -13.493 -1.572 7.106 1.00 98.31 89 LEU A N 1
ATOM 649 C CA . LEU A 1 89 ? -13.896 -1.849 5.725 1.00 98.31 89 LEU A CA 1
ATOM 650 C C . LEU A 1 89 ? -12.696 -1.825 4.773 1.00 98.31 89 LEU A C 1
ATOM 652 O O . LEU A 1 89 ? -12.552 -2.742 3.966 1.00 98.31 89 LEU A O 1
ATOM 656 N N . ALA A 1 90 ? -11.809 -0.839 4.911 1.00 97.38 90 ALA A N 1
ATOM 657 C CA . ALA A 1 90 ? -10.589 -0.747 4.118 1.00 97.38 90 ALA A CA 1
ATOM 658 C C . ALA A 1 90 ? -9.664 -1.952 4.351 1.00 97.38 90 ALA A C 1
ATOM 660 O O . ALA A 1 90 ? -9.203 -2.564 3.392 1.00 97.38 90 ALA A O 1
ATOM 661 N N . LEU A 1 91 ? -9.459 -2.365 5.607 1.00 98.25 91 LEU A N 1
ATOM 662 C CA . LEU A 1 91 ? -8.699 -3.576 5.937 1.00 98.25 91 LEU A CA 1
ATOM 663 C C . LEU A 1 91 ? -9.274 -4.822 5.244 1.00 98.25 91 LEU A C 1
ATOM 665 O O . LEU A 1 91 ? -8.533 -5.609 4.662 1.00 98.25 91 LEU A O 1
ATOM 669 N N . ARG A 1 92 ? -10.601 -4.993 5.251 1.00 98.00 92 ARG A N 1
ATOM 670 C CA . ARG A 1 92 ? -11.256 -6.113 4.553 1.00 98.00 92 ARG A CA 1
ATOM 671 C C . ARG A 1 92 ? -11.098 -6.036 3.039 1.00 98.00 92 ARG A C 1
ATOM 673 O O . ARG A 1 92 ? -10.904 -7.069 2.407 1.00 98.00 92 ARG A O 1
ATOM 680 N N . GLN A 1 93 ? -11.157 -4.836 2.463 1.00 96.50 93 GLN A N 1
ATOM 681 C CA . GLN A 1 93 ? -10.928 -4.627 1.032 1.00 96.50 93 GLN A CA 1
ATOM 682 C C . GLN A 1 93 ? -9.494 -4.996 0.622 1.00 96.50 93 GLN A C 1
ATOM 684 O O . GLN A 1 93 ? -9.289 -5.500 -0.476 1.00 96.50 93 GLN A O 1
ATOM 689 N N . LEU A 1 94 ? -8.523 -4.825 1.524 1.00 94.75 94 LEU A N 1
ATOM 690 C CA . LEU A 1 94 ? -7.142 -5.298 1.358 1.00 94.75 94 LEU A CA 1
ATOM 691 C C . LEU A 1 94 ? -6.988 -6.819 1.574 1.00 94.75 94 LEU A C 1
ATOM 693 O O . LEU A 1 94 ? -5.880 -7.345 1.517 1.00 94.75 94 LEU A O 1
ATOM 697 N N . GLY A 1 95 ? -8.083 -7.541 1.831 1.00 97.00 95 GLY A N 1
ATOM 698 C CA . GLY A 1 95 ? -8.085 -8.984 2.068 1.00 97.00 95 GLY A CA 1
ATOM 699 C C . GLY A 1 95 ? -7.763 -9.388 3.508 1.00 97.00 95 GLY A C 1
ATOM 700 O O . GLY A 1 95 ? -7.573 -10.576 3.774 1.00 97.00 95 GLY A O 1
ATOM 701 N N . CYS A 1 96 ? -7.699 -8.441 4.450 1.00 98.25 96 CYS A N 1
ATOM 702 C CA . CYS A 1 96 ? -7.424 -8.767 5.842 1.00 98.25 96 CYS A CA 1
ATOM 703 C C . CYS A 1 96 ? -8.640 -9.384 6.546 1.00 98.25 96 CYS A C 1
ATOM 705 O O . CYS A 1 96 ? -9.771 -8.900 6.445 1.00 98.25 96 CYS A O 1
ATOM 707 N N . VAL A 1 97 ? -8.379 -10.385 7.387 1.00 98.31 97 VAL A N 1
ATOM 708 C CA . VAL A 1 97 ? -9.304 -10.817 8.439 1.00 98.31 97 VAL A CA 1
ATOM 709 C C . VAL A 1 97 ? -9.046 -9.965 9.680 1.00 98.31 97 VAL A C 1
ATOM 711 O O . VAL A 1 97 ? -7.933 -9.964 10.203 1.00 98.31 97 VAL A O 1
ATOM 714 N N . VAL A 1 98 ? -10.068 -9.244 10.150 1.00 98.25 98 VAL A N 1
ATOM 715 C CA . VAL A 1 98 ? -9.965 -8.322 11.296 1.00 98.25 98 VAL A CA 1
ATOM 716 C C . VAL A 1 98 ? -10.689 -8.895 12.514 1.00 98.25 98 VAL A C 1
ATOM 718 O O . VAL A 1 98 ? -11.863 -9.256 12.418 1.00 98.25 98 VAL A O 1
ATOM 721 N N . THR A 1 99 ? -10.007 -8.943 13.658 1.00 98.12 99 THR A N 1
ATOM 722 C CA . THR A 1 99 ? -10.547 -9.360 14.962 1.00 98.12 99 THR A CA 1
ATOM 723 C C . THR A 1 99 ? -10.214 -8.333 16.042 1.00 98.12 99 THR A C 1
ATOM 725 O O . THR A 1 99 ? -9.182 -7.671 15.958 1.00 98.12 99 THR A O 1
ATOM 728 N N . ILE A 1 100 ? -11.058 -8.233 17.070 1.00 96.31 100 ILE A N 1
ATOM 729 C CA . ILE A 1 100 ? -10.790 -7.430 18.271 1.00 96.31 100 ILE A CA 1
ATOM 730 C C . ILE A 1 100 ? -10.459 -8.391 19.418 1.00 96.31 100 ILE A C 1
ATOM 732 O O . ILE A 1 100 ? -11.283 -9.229 19.783 1.00 96.31 100 ILE A O 1
ATOM 736 N N . GLU A 1 101 ? -9.238 -8.303 19.940 1.00 96.19 101 GLU A N 1
ATOM 737 C CA . GLU A 1 101 ? -8.702 -9.131 21.025 1.00 96.19 101 GLU A CA 1
ATOM 738 C C . GLU A 1 101 ? -8.493 -8.236 22.259 1.00 96.19 101 GLU A C 1
ATOM 740 O O . GLU A 1 101 ? -7.446 -7.612 22.419 1.00 96.19 101 GLU A O 1
ATOM 745 N N . GLY A 1 102 ? -9.510 -8.128 23.122 1.00 94.06 102 GLY A N 1
ATOM 746 C CA . GLY A 1 102 ? -9.494 -7.167 24.232 1.00 94.06 102 GLY A CA 1
ATOM 747 C C . GLY A 1 102 ? -9.567 -5.729 23.714 1.00 94.06 102 GLY A C 1
ATOM 748 O O . GLY A 1 102 ? -10.521 -5.383 23.021 1.00 94.06 102 GLY A O 1
ATOM 749 N N . GLU A 1 103 ? -8.560 -4.916 24.030 1.00 93.88 103 GLU A N 1
ATOM 750 C CA . GLU A 1 103 ? -8.415 -3.542 23.517 1.00 93.88 103 GLU A CA 1
ATOM 751 C C . GLU A 1 103 ? -7.571 -3.473 22.233 1.00 93.88 103 GLU A C 1
ATOM 753 O O . GLU A 1 103 ? -7.381 -2.403 21.672 1.00 93.88 103 GLU A O 1
ATOM 758 N N . THR A 1 104 ? -7.073 -4.606 21.729 1.00 97.69 104 THR A N 1
ATOM 759 C CA . THR A 1 104 ? -6.216 -4.639 20.542 1.00 97.69 104 THR A CA 1
ATOM 760 C C . THR A 1 104 ? -7.012 -5.000 19.292 1.00 97.69 104 THR A C 1
ATOM 762 O O . THR A 1 104 ? -7.660 -6.047 19.218 1.00 97.69 104 THR A O 1
ATOM 765 N N . THR A 1 105 ? -6.893 -4.181 18.251 1.00 98.31 105 THR A N 1
ATOM 766 C CA . THR A 1 105 ? -7.308 -4.546 16.896 1.00 98.31 105 THR A CA 1
ATOM 767 C C . THR A 1 105 ? -6.221 -5.366 16.211 1.00 98.31 105 THR A C 1
ATOM 769 O O . THR A 1 105 ? -5.051 -4.982 16.185 1.00 98.31 105 THR A O 1
ATOM 772 N N . VAL A 1 106 ? -6.614 -6.492 15.615 1.00 98.62 106 VAL A N 1
ATOM 773 C CA . VAL A 1 106 ? -5.714 -7.419 14.924 1.00 98.62 106 VAL A CA 1
ATOM 774 C C . VAL A 1 106 ? -6.182 -7.623 13.489 1.00 98.62 106 VAL A C 1
ATOM 776 O O . VAL A 1 106 ? -7.261 -8.170 13.265 1.00 98.62 106 VAL A O 1
ATOM 779 N N . ALA A 1 107 ? -5.366 -7.223 12.515 1.00 98.62 107 ALA A N 1
ATOM 780 C CA . ALA A 1 107 ? -5.584 -7.492 11.095 1.00 98.62 107 ALA A CA 1
ATOM 781 C C . ALA A 1 107 ? -4.607 -8.572 10.609 1.00 98.62 107 ALA A C 1
ATOM 783 O O . ALA A 1 107 ? -3.403 -8.469 10.838 1.00 98.62 107 ALA A O 1
ATOM 784 N N . ARG A 1 108 ? -5.112 -9.619 9.950 1.00 98.62 108 ARG A N 1
ATOM 785 C CA . ARG A 1 108 ? -4.301 -10.723 9.409 1.00 98.62 108 ARG A CA 1
ATOM 786 C C . ARG A 1 108 ? -4.432 -10.806 7.896 1.00 98.62 108 ARG A C 1
ATOM 788 O O . ARG A 1 108 ? -5.555 -10.844 7.398 1.00 98.62 108 ARG A O 1
ATOM 795 N N . LEU A 1 109 ? -3.312 -10.895 7.185 1.00 97.38 109 LEU A N 1
ATOM 796 C CA . LEU A 1 109 ? -3.256 -11.127 5.740 1.00 97.38 109 LEU A CA 1
ATOM 797 C C . LEU A 1 109 ? -2.257 -12.252 5.464 1.00 97.38 109 LEU A C 1
ATOM 799 O O . LEU A 1 109 ? -1.055 -12.046 5.587 1.00 97.38 109 LEU A O 1
ATOM 803 N N . ARG A 1 110 ? -2.756 -13.438 5.093 1.00 94.88 110 ARG A N 1
ATOM 804 C CA . ARG A 1 110 ? -1.943 -14.665 4.981 1.00 94.88 110 ARG A CA 1
ATOM 805 C C . ARG A 1 110 ? -1.165 -14.925 6.284 1.00 94.88 110 ARG A C 1
ATOM 807 O O . ARG A 1 110 ? -1.791 -15.180 7.308 1.00 94.88 110 ARG A O 1
ATOM 814 N N . ASP A 1 111 ? 0.160 -14.872 6.240 1.00 95.25 111 ASP A N 1
ATOM 815 C CA . ASP A 1 111 ? 1.093 -15.048 7.354 1.00 95.25 111 ASP A CA 1
ATOM 816 C C . ASP A 1 111 ? 1.427 -13.738 8.094 1.00 95.25 111 ASP A C 1
ATOM 818 O O . ASP A 1 111 ? 1.967 -13.781 9.200 1.00 95.25 111 ASP A O 1
ATOM 822 N N . ALA A 1 112 ? 1.055 -12.577 7.545 1.00 97.06 112 ALA A N 1
ATOM 823 C CA . ALA A 1 112 ? 1.269 -11.279 8.177 1.00 97.06 112 ALA A CA 1
ATOM 824 C C . ALA A 1 112 ? 0.195 -10.960 9.233 1.00 97.06 112 ALA A C 1
ATOM 826 O O . ALA A 1 112 ? -1.003 -11.193 9.031 1.00 97.06 112 ALA A O 1
ATOM 827 N N . VAL A 1 113 ? 0.625 -10.370 10.355 1.00 98.12 113 VAL A N 1
ATOM 828 C CA . VAL A 1 113 ? -0.236 -9.963 11.475 1.00 98.12 113 VAL A CA 1
ATOM 829 C C . VAL A 1 113 ? 0.108 -8.538 11.902 1.00 98.12 113 VAL A C 1
ATOM 831 O O . VAL A 1 113 ? 1.249 -8.252 12.251 1.00 98.12 113 VAL A O 1
ATOM 834 N N . PHE A 1 114 ? -0.899 -7.670 11.940 1.00 98.44 114 PHE A N 1
ATOM 835 C CA . PHE A 1 114 ? -0.790 -6.270 12.344 1.00 98.44 114 PHE A CA 1
ATOM 836 C C . PHE A 1 114 ? -1.626 -6.048 13.604 1.00 98.44 114 PHE A C 1
ATOM 838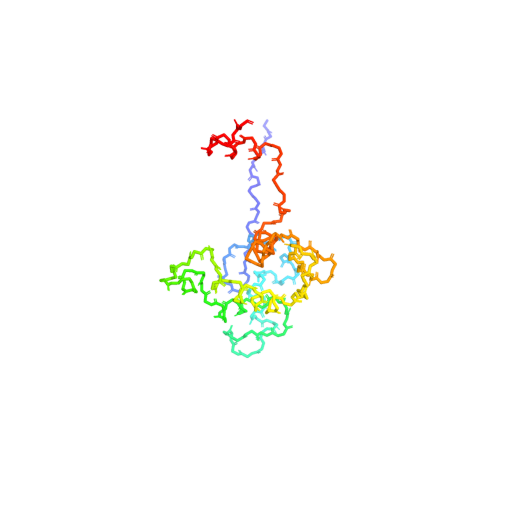 O O . PHE A 1 114 ? -2.804 -6.411 13.629 1.00 98.44 114 PHE A O 1
ATOM 845 N N . ARG A 1 115 ? -1.018 -5.494 14.657 1.00 98.50 115 ARG A N 1
ATOM 846 C CA . ARG A 1 115 ? -1.641 -5.291 15.974 1.00 98.50 115 ARG A CA 1
ATOM 847 C C . ARG A 1 115 ? -1.522 -3.832 16.377 1.00 98.50 115 ARG A C 1
ATOM 849 O O . ARG A 1 115 ? -0.420 -3.296 16.345 1.00 98.50 115 ARG A O 1
ATOM 856 N N . ALA A 1 116 ? -2.635 -3.223 16.756 1.00 98.19 116 ALA A N 1
ATOM 857 C CA . ALA A 1 116 ? -2.677 -1.833 17.186 1.00 98.19 116 ALA A CA 1
ATOM 858 C C . ALA A 1 116 ? -3.866 -1.575 18.116 1.00 98.19 116 ALA A C 1
ATOM 860 O O . ALA A 1 116 ? -4.780 -2.398 18.200 1.00 98.19 116 ALA A O 1
ATOM 861 N N . ASP A 1 117 ? -3.865 -0.420 18.771 1.00 97.12 117 ASP A N 1
ATOM 862 C CA . ASP A 1 117 ? -4.878 -0.045 19.766 1.00 97.12 117 ASP A CA 1
ATOM 863 C C . ASP A 1 117 ? -6.252 0.243 19.134 1.00 97.12 117 ASP A C 1
ATOM 865 O O . ASP A 1 117 ? -7.288 0.135 19.784 1.00 97.12 117 ASP A O 1
ATOM 869 N N . ASP A 1 118 ? -6.296 0.553 17.836 1.00 96.81 118 ASP A N 1
ATOM 870 C CA . ASP A 1 118 ? -7.541 0.778 17.109 1.00 96.81 118 ASP A CA 1
ATOM 871 C C . ASP A 1 118 ? -7.431 0.407 15.613 1.00 96.81 118 ASP A C 1
ATOM 873 O O . ASP A 1 118 ? -6.325 0.223 15.084 1.00 96.81 118 ASP A O 1
ATOM 877 N N . PRO A 1 119 ? -8.561 0.284 14.887 1.00 97.81 119 PRO A N 1
ATOM 878 C CA . PRO A 1 119 ? -8.541 -0.122 13.484 1.00 97.81 119 PRO A CA 1
ATOM 879 C C . PRO A 1 119 ? -7.848 0.846 12.522 1.00 97.81 119 PRO A C 1
ATOM 881 O O . PRO A 1 119 ? -7.327 0.390 11.504 1.00 97.81 119 PRO A O 1
ATOM 884 N N . VAL A 1 120 ? -7.818 2.150 12.813 1.00 97.88 120 VAL A N 1
ATOM 885 C CA . VAL A 1 120 ? -7.103 3.143 11.994 1.00 97.88 120 VAL A CA 1
ATOM 886 C C . VAL A 1 120 ? -5.604 2.921 12.124 1.00 97.88 120 VAL A C 1
ATOM 888 O O . VAL A 1 120 ? -4.911 2.857 11.110 1.00 97.88 120 VAL A O 1
ATOM 891 N N . ALA A 1 121 ? -5.108 2.725 13.346 1.00 97.94 121 ALA A N 1
ATOM 892 C CA . ALA A 1 121 ? -3.706 2.400 13.577 1.00 97.94 121 ALA A CA 1
ATOM 893 C C . ALA A 1 121 ? -3.320 1.053 12.934 1.00 97.94 121 ALA A C 1
ATOM 895 O O . ALA A 1 121 ? -2.285 0.963 12.274 1.00 97.94 121 ALA A O 1
ATOM 896 N N . ALA A 1 122 ? -4.182 0.030 13.012 1.00 98.25 122 ALA A N 1
ATOM 897 C CA . ALA A 1 122 ? -3.949 -1.249 12.333 1.00 98.25 122 ALA A CA 1
ATOM 898 C C . ALA A 1 122 ? -3.877 -1.093 10.800 1.00 98.25 122 ALA A C 1
ATOM 900 O O . ALA A 1 122 ? -2.986 -1.656 10.163 1.00 98.25 122 ALA A O 1
ATOM 901 N N . LEU A 1 123 ? -4.772 -0.294 10.205 1.00 98.25 123 LEU A N 1
ATOM 902 C CA . LEU A 1 123 ? -4.714 0.065 8.784 1.00 98.25 123 LEU A CA 1
ATOM 903 C C . LEU A 1 123 ? -3.423 0.822 8.443 1.00 98.25 123 LEU A C 1
ATOM 905 O O . LEU A 1 123 ? -2.808 0.545 7.414 1.00 98.25 123 LEU A O 1
ATOM 909 N N . GLY A 1 124 ? -2.983 1.727 9.318 1.00 97.75 124 GLY A N 1
ATOM 910 C CA . GLY A 1 124 ? -1.711 2.435 9.189 1.00 97.75 124 GLY A CA 1
ATOM 911 C C . GLY A 1 124 ? -0.513 1.486 9.121 1.00 97.75 124 GLY A C 1
ATOM 912 O O . GLY A 1 124 ? 0.331 1.643 8.243 1.00 97.75 124 GLY A O 1
ATOM 913 N N . LEU A 1 125 ? -0.473 0.452 9.968 1.00 98.31 125 LEU A N 1
ATOM 914 C CA . LEU A 1 125 ? 0.590 -0.561 9.940 1.00 98.31 125 LEU A CA 1
ATOM 915 C C . LEU A 1 125 ? 0.606 -1.360 8.629 1.00 98.31 125 LEU A C 1
ATOM 917 O O . LEU A 1 125 ? 1.680 -1.605 8.078 1.00 98.31 125 LEU A O 1
ATOM 921 N N . VAL A 1 126 ? -0.568 -1.726 8.100 1.00 97.62 126 VAL A N 1
ATOM 922 C CA . VAL A 1 126 ? -0.671 -2.385 6.785 1.00 97.62 126 VAL A CA 1
ATOM 923 C C . VAL A 1 126 ? -0.100 -1.480 5.695 1.00 97.62 126 VAL A C 1
ATOM 925 O O . VAL A 1 126 ? 0.735 -1.913 4.902 1.00 97.62 126 VAL A O 1
ATOM 928 N N . LYS A 1 127 ? -0.498 -0.202 5.675 1.00 96.00 127 LYS A N 1
ATOM 929 C CA . LYS A 1 127 ? -0.005 0.757 4.679 1.00 96.00 127 LYS A CA 1
ATOM 930 C C . LYS A 1 127 ? 1.483 1.062 4.832 1.00 96.00 127 LYS A C 1
ATOM 932 O O . LYS A 1 127 ? 2.142 1.256 3.813 1.00 96.00 127 LYS A O 1
ATOM 937 N N . LEU A 1 128 ? 2.023 1.070 6.051 1.00 97.38 128 LEU A N 1
ATOM 938 C CA . LEU A 1 128 ? 3.458 1.216 6.292 1.00 97.38 128 LEU A CA 1
ATOM 939 C C . LEU A 1 128 ? 4.235 0.059 5.653 1.00 97.38 128 LEU A C 1
ATOM 941 O O . LEU A 1 128 ? 5.173 0.307 4.898 1.00 97.38 128 LEU A O 1
ATOM 945 N N . ALA A 1 129 ? 3.803 -1.182 5.894 1.00 95.25 129 ALA A N 1
ATOM 946 C CA . ALA A 1 129 ? 4.438 -2.369 5.323 1.00 95.25 129 ALA A CA 1
ATOM 947 C C . ALA A 1 129 ? 4.301 -2.458 3.794 1.00 95.25 129 ALA A C 1
ATOM 949 O O . ALA A 1 129 ? 5.195 -2.971 3.129 1.00 95.25 129 ALA A O 1
ATOM 950 N N . GLU A 1 130 ? 3.206 -1.945 3.228 1.00 91.50 130 GLU A N 1
ATOM 951 C CA . GLU A 1 130 ? 3.023 -1.854 1.775 1.00 91.50 130 GLU A CA 1
ATOM 952 C C . GLU A 1 130 ? 3.912 -0.770 1.144 1.00 91.50 130 GLU A C 1
ATOM 954 O O . GLU A 1 130 ? 4.420 -0.948 0.041 1.00 91.50 130 GLU A O 1
ATOM 959 N N . THR A 1 131 ? 4.104 0.357 1.834 1.00 93.12 131 THR A N 1
ATOM 960 C CA . THR A 1 131 ? 4.820 1.521 1.286 1.00 93.12 131 THR A CA 1
ATOM 961 C C . THR A 1 131 ? 6.334 1.389 1.428 1.00 93.12 131 THR A C 1
ATOM 963 O O . THR A 1 131 ? 7.075 1.892 0.584 1.00 93.12 131 THR A O 1
ATOM 966 N N . ARG A 1 132 ? 6.815 0.732 2.491 1.00 92.94 132 ARG A N 1
ATOM 967 C CA . ARG A 1 132 ? 8.244 0.613 2.796 1.00 92.94 132 ARG A CA 1
ATOM 968 C C . ARG A 1 132 ? 8.632 -0.845 3.045 1.00 92.94 132 ARG A C 1
ATOM 970 O O . ARG A 1 132 ? 8.095 -1.484 3.947 1.00 92.94 132 ARG A O 1
ATOM 977 N N . HIS A 1 133 ? 9.622 -1.337 2.294 1.00 89.44 133 HIS A N 1
ATOM 978 C CA . HIS A 1 133 ? 10.194 -2.673 2.474 1.00 89.44 133 HIS A CA 1
ATOM 979 C C . HIS A 1 133 ? 11.741 -2.635 2.557 1.00 89.44 133 HIS A C 1
ATOM 981 O O . HIS A 1 133 ? 12.373 -2.183 1.602 1.00 89.44 133 HIS A O 1
ATOM 987 N N . PRO A 1 134 ? 12.370 -3.166 3.629 1.00 92.50 134 PRO A N 1
ATOM 988 C CA . PRO A 1 134 ? 11.722 -3.612 4.864 1.00 92.50 134 PRO A CA 1
ATOM 989 C C . PRO A 1 134 ? 11.029 -2.434 5.564 1.00 92.50 134 PRO A C 1
ATOM 991 O O . PRO A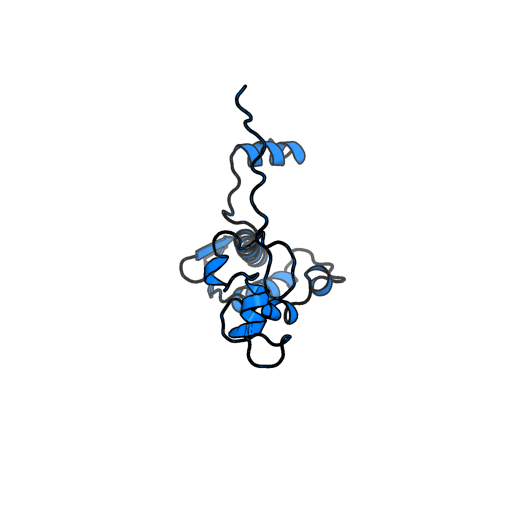 1 134 ? 11.475 -1.294 5.455 1.00 92.50 134 PRO A O 1
ATOM 994 N N . TRP A 1 135 ? 9.938 -2.701 6.285 1.00 94.56 135 TRP A N 1
ATOM 995 C CA . TRP A 1 135 ? 9.175 -1.646 6.969 1.00 94.56 135 TRP A CA 1
ATOM 996 C C . TRP A 1 135 ? 9.994 -0.951 8.065 1.00 94.56 135 TRP A C 1
ATOM 998 O O . TRP A 1 135 ? 9.760 0.216 8.368 1.00 94.56 135 TRP A O 1
ATOM 1008 N N . SER A 1 136 ? 10.962 -1.662 8.646 1.00 96.19 136 SER A N 1
ATOM 1009 C CA . SER A 1 136 ? 11.825 -1.172 9.714 1.00 96.19 136 SER A CA 1
ATOM 1010 C C . SER A 1 136 ? 12.828 -0.129 9.215 1.00 96.19 136 SER A C 1
ATOM 1012 O O . SER A 1 136 ? 13.339 -0.203 8.092 1.00 96.19 136 SER A O 1
ATOM 1014 N N . ALA A 1 137 ? 13.142 0.827 10.083 1.00 96.50 137 ALA A N 1
ATOM 1015 C CA . ALA A 1 137 ? 14.280 1.723 9.926 1.00 96.50 137 ALA A CA 1
ATOM 1016 C C . ALA A 1 137 ? 15.549 1.076 10.505 1.00 96.50 137 ALA A C 1
ATOM 1018 O O . ALA A 1 137 ? 15.475 0.270 11.433 1.00 96.50 137 ALA A O 1
ATOM 1019 N N . SER A 1 138 ? 16.702 1.413 9.938 1.00 96.44 138 SER A N 1
ATOM 1020 C CA . SER A 1 138 ? 18.011 1.151 10.538 1.00 96.44 138 SER A CA 1
ATOM 1021 C C . SER A 1 138 ? 18.288 2.114 11.696 1.00 96.44 138 SER A C 1
ATOM 1023 O O . SER A 1 138 ? 17.708 3.195 11.748 1.00 96.44 138 SER A O 1
ATOM 1025 N N . ASP A 1 139 ? 19.218 1.766 12.589 1.00 97.12 139 ASP A N 1
ATOM 1026 C CA . ASP A 1 139 ? 19.600 2.625 13.724 1.00 97.12 139 ASP A CA 1
ATOM 1027 C C . ASP A 1 139 ? 20.036 4.029 13.271 1.00 97.12 139 ASP A C 1
ATOM 1029 O O . ASP A 1 139 ? 19.670 5.027 13.883 1.00 97.12 139 ASP A O 1
ATOM 1033 N N . ALA A 1 140 ? 20.756 4.117 12.147 1.00 96.25 140 ALA A N 1
ATOM 1034 C CA . ALA A 1 140 ? 21.178 5.393 11.577 1.00 96.25 140 ALA A CA 1
ATOM 1035 C C . ALA A 1 140 ? 19.990 6.246 11.098 1.00 96.25 140 ALA A C 1
ATOM 1037 O O . ALA A 1 140 ? 19.952 7.441 11.381 1.00 96.25 140 ALA A O 1
ATOM 1038 N N . GLU A 1 141 ? 19.013 5.637 10.414 1.00 96.69 141 GLU A N 1
ATOM 1039 C CA . GLU A 1 141 ? 17.778 6.326 10.012 1.00 96.69 141 GLU A CA 1
ATOM 1040 C C . GLU A 1 141 ? 16.960 6.756 11.242 1.00 96.69 141 GLU A C 1
ATOM 1042 O O . GLU A 1 141 ? 16.387 7.841 11.246 1.00 96.69 141 GLU A O 1
ATOM 1047 N N . ILE A 1 142 ? 16.916 5.934 12.299 1.00 95.94 142 ILE A N 1
ATOM 1048 C CA . ILE A 1 142 ? 16.226 6.268 13.554 1.00 95.94 142 ILE A CA 1
ATOM 1049 C C . ILE A 1 142 ? 16.870 7.501 14.195 1.00 95.94 142 ILE A C 1
ATOM 1051 O O . ILE A 1 142 ? 16.172 8.474 14.471 1.00 95.94 142 ILE A O 1
ATOM 1055 N N . ASP A 1 143 ? 18.188 7.490 14.391 1.00 96.00 143 ASP A N 1
ATOM 1056 C CA . ASP A 1 143 ? 18.920 8.597 15.015 1.00 96.00 143 ASP A CA 1
ATOM 1057 C C . ASP A 1 143 ? 18.797 9.904 14.224 1.00 96.00 143 ASP A C 1
ATOM 1059 O O . ASP A 1 143 ? 18.739 10.992 14.807 1.00 96.00 143 ASP A O 1
ATOM 1063 N N . GLU A 1 144 ? 18.795 9.811 12.895 1.00 96.81 144 GLU A N 1
ATOM 1064 C CA . GLU A 1 144 ? 18.609 10.948 12.002 1.00 96.81 144 GLU A CA 1
ATOM 1065 C C . GLU A 1 144 ? 17.202 11.539 12.144 1.00 96.81 144 GLU A C 1
ATOM 1067 O O . GLU A 1 144 ? 17.068 12.721 12.468 1.00 96.81 144 GLU A O 1
ATOM 1072 N N . ILE A 1 145 ? 16.163 10.713 11.982 1.00 97.06 145 ILE A N 1
ATOM 1073 C CA . ILE A 1 145 ? 14.767 11.163 11.992 1.00 97.06 145 ILE A CA 1
ATOM 1074 C C . ILE A 1 145 ? 14.343 11.634 13.384 1.00 97.06 145 ILE A C 1
ATOM 1076 O O . ILE A 1 145 ? 13.731 12.694 13.516 1.00 97.06 145 ILE A O 1
ATOM 1080 N N . LEU A 1 146 ? 14.691 10.913 14.454 1.00 96.06 146 LEU A N 1
ATOM 1081 C CA . LEU A 1 146 ? 14.352 11.368 15.803 1.00 96.06 146 LEU A CA 1
ATOM 1082 C C . LEU A 1 146 ? 15.005 12.732 16.094 1.00 96.06 146 LEU A C 1
ATOM 1084 O O . LEU A 1 146 ? 14.370 13.599 16.700 1.00 96.06 146 LEU A O 1
ATOM 1088 N N . ARG A 1 147 ? 16.238 12.970 15.618 1.00 95.56 147 ARG A N 1
ATOM 1089 C CA . ARG A 1 147 ? 16.921 14.261 15.786 1.00 95.56 147 ARG A CA 1
ATOM 1090 C C . ARG A 1 147 ? 16.259 15.364 14.983 1.00 95.56 147 ARG A C 1
ATOM 1092 O O . ARG A 1 147 ? 16.100 16.460 15.516 1.00 95.56 147 ARG A O 1
ATOM 1099 N N . GLU A 1 148 ? 15.882 15.081 13.742 1.00 96.50 148 GLU A N 1
ATOM 1100 C CA . GLU A 1 148 ? 15.175 16.020 12.871 1.00 96.50 148 GLU A CA 1
ATOM 1101 C C . GLU A 1 148 ? 13.888 16.532 13.530 1.00 96.50 148 GLU A C 1
ATOM 1103 O O . GLU A 1 148 ? 13.644 17.739 13.561 1.00 96.50 148 GLU A O 1
ATOM 1108 N N . PHE A 1 149 ? 13.105 15.630 14.126 1.00 95.38 149 PHE A N 1
ATOM 1109 C CA . PHE A 1 149 ? 11.820 15.967 14.742 1.00 95.38 149 PHE A CA 1
ATOM 1110 C C . PHE A 1 149 ? 11.899 16.288 16.242 1.00 95.38 149 PHE A C 1
ATOM 1112 O O . PHE A 1 149 ? 10.872 16.561 16.862 1.00 95.38 149 PHE A O 1
ATOM 1119 N N . GLY A 1 150 ? 13.092 16.275 16.846 1.00 93.00 150 GLY A N 1
ATOM 1120 C CA . GLY A 1 150 ? 13.267 16.537 18.279 1.00 93.00 150 GLY A CA 1
ATOM 1121 C C . GLY A 1 150 ? 12.617 15.484 19.185 1.00 93.00 150 GLY A C 1
ATOM 1122 O O . GLY A 1 150 ? 12.198 15.800 20.295 1.00 93.00 150 GLY A O 1
ATOM 1123 N N . LEU A 1 151 ? 12.529 14.239 18.714 1.00 89.69 151 LEU A N 1
ATOM 1124 C CA . LEU A 1 151 ? 11.955 13.089 19.419 1.00 89.69 151 LEU A CA 1
ATOM 1125 C C . LEU A 1 151 ? 13.008 12.272 20.193 1.00 89.69 151 LEU A C 1
ATOM 1127 O O . LEU A 1 151 ? 12.702 11.205 20.721 1.00 89.69 151 LEU A O 1
ATOM 1131 N N . ASN A 1 152 ? 14.240 12.782 20.277 1.00 79.38 152 ASN A N 1
ATOM 1132 C CA . ASN A 1 152 ? 15.335 12.251 21.093 1.00 79.38 152 ASN A CA 1
ATOM 1133 C C . ASN A 1 152 ? 15.082 12.560 22.582 1.00 79.38 152 ASN A C 1
ATOM 1135 O O . ASN A 1 152 ? 15.733 13.442 23.145 1.00 79.38 152 ASN A O 1
ATOM 1139 N N . GLY A 1 153 ? 14.078 11.922 23.183 1.00 58.72 153 GLY A N 1
ATOM 1140 C CA . GLY A 1 153 ? 13.794 12.003 24.621 1.00 58.72 153 GLY A CA 1
ATOM 1141 C C . GLY A 1 153 ? 14.714 11.120 25.448 1.00 58.72 153 GLY A C 1
ATOM 1142 O O . GLY A 1 153 ? 14.921 9.959 25.034 1.00 58.72 153 GLY A O 1
#

pLDDT: mean 90.11, std 12.42, range [43.34, 98.62]

Secondary structure (DSSP, 8-state):
-------PPPPPB-TTT-SB--TTGGGTTTTTTS-HHHHIIIII--S-TTSPPTTSS-GGGGTTS--HHHHTTT----SSGGGHHHHHHHHHHTT-EEEEETTEEEEEETTEEEEESSHHHHHHHHHHHHHSSS-SPPHHHHHHHHHHHT---